Protein AF-A0A807ZNI8-F1 (afdb_monomer_lite)

Structure (mmCIF, N/CA/C/O backbone):
data_AF-A0A807ZNI8-F1
#
_entry.id   AF-A0A807ZNI8-F1
#
loop_
_atom_site.group_PDB
_atom_site.id
_atom_site.type_symbol
_atom_site.label_atom_id
_atom_site.label_alt_id
_atom_site.label_comp_id
_atom_site.label_asym_id
_atom_site.label_entity_id
_atom_site.label_seq_id
_atom_site.pdbx_PDB_ins_code
_atom_site.Cartn_x
_atom_site.Cartn_y
_atom_site.Cartn_z
_atom_site.occupancy
_atom_site.B_iso_or_equiv
_atom_site.auth_seq_id
_atom_site.auth_comp_id
_atom_site.auth_asym_id
_atom_site.auth_atom_id
_atom_site.pdbx_PDB_model_num
ATOM 1 N N . MET A 1 1 ? 25.637 6.328 -5.052 1.00 56.28 1 MET A N 1
ATOM 2 C CA . MET A 1 1 ? 24.476 5.482 -5.416 1.00 56.28 1 MET A CA 1
ATOM 3 C C . MET A 1 1 ? 23.559 6.308 -6.298 1.00 56.28 1 MET A C 1
ATOM 5 O O . MET A 1 1 ? 23.329 7.459 -5.959 1.00 56.28 1 MET A O 1
ATOM 9 N N . GLN A 1 2 ? 23.100 5.776 -7.432 1.00 65.06 2 GLN A N 1
ATOM 10 C CA . GLN A 1 2 ? 22.122 6.478 -8.270 1.00 65.06 2 GLN A CA 1
ATOM 11 C C . GLN A 1 2 ? 20.757 6.416 -7.574 1.00 65.06 2 GLN A C 1
ATOM 13 O O . GLN A 1 2 ? 20.263 5.319 -7.322 1.00 65.06 2 GLN A O 1
ATOM 18 N N . SER A 1 3 ? 20.177 7.565 -7.233 1.00 75.12 3 SER A N 1
ATOM 19 C CA . SER A 1 3 ? 18.791 7.666 -6.776 1.00 75.12 3 SER A CA 1
ATOM 20 C C . SER A 1 3 ? 17.875 7.827 -7.987 1.00 75.12 3 SER A C 1
ATOM 22 O O . SER A 1 3 ? 18.145 8.632 -8.878 1.00 75.12 3 SER A O 1
ATOM 24 N N . ARG A 1 4 ? 16.799 7.042 -8.044 1.00 86.81 4 ARG A N 1
ATOM 25 C CA . ARG A 1 4 ? 15.734 7.197 -9.043 1.00 86.81 4 ARG A CA 1
ATOM 26 C C . ARG A 1 4 ? 14.525 7.863 -8.406 1.00 86.81 4 ARG A C 1
ATOM 28 O O . ARG A 1 4 ? 14.245 7.650 -7.233 1.00 86.81 4 ARG A O 1
ATOM 35 N N . GLU A 1 5 ? 13.813 8.667 -9.181 1.00 93.06 5 GLU A N 1
ATOM 36 C CA . GLU A 1 5 ? 12.550 9.257 -8.744 1.00 93.06 5 GLU A CA 1
ATOM 37 C C . GLU A 1 5 ? 11.484 8.162 -8.589 1.00 93.06 5 GLU A C 1
ATOM 39 O O . GLU A 1 5 ? 11.301 7.332 -9.483 1.00 93.06 5 GLU A O 1
ATOM 44 N N . VAL A 1 6 ? 10.779 8.162 -7.455 1.00 95.00 6 VAL A N 1
ATOM 45 C CA . VAL A 1 6 ? 9.606 7.308 -7.236 1.00 95.00 6 VAL A CA 1
ATOM 46 C C . VAL A 1 6 ? 8.388 8.034 -7.783 1.00 95.00 6 VAL A C 1
ATOM 48 O O . VAL A 1 6 ? 8.121 9.175 -7.413 1.00 95.00 6 VAL A O 1
ATOM 51 N N . ARG A 1 7 ? 7.642 7.360 -8.657 1.00 96.38 7 ARG A N 1
ATOM 52 C CA . ARG A 1 7 ? 6.384 7.865 -9.208 1.00 96.38 7 ARG A CA 1
ATOM 53 C C . ARG A 1 7 ? 5.247 6.972 -8.760 1.00 96.38 7 ARG A C 1
ATOM 55 O O . ARG A 1 7 ? 5.312 5.756 -8.928 1.00 96.38 7 ARG A O 1
ATOM 62 N N . TRP A 1 8 ? 4.215 7.596 -8.214 1.00 96.94 8 TRP A N 1
ATOM 63 C CA . TRP A 1 8 ? 2.991 6.926 -7.812 1.00 96.94 8 TRP A CA 1
ATOM 64 C C . TRP A 1 8 ? 1.973 7.011 -8.941 1.00 96.94 8 TRP A C 1
ATOM 66 O O . TRP A 1 8 ? 1.814 8.056 -9.571 1.00 96.94 8 TRP A O 1
ATOM 76 N N . LEU A 1 9 ? 1.293 5.898 -9.202 1.00 97.88 9 LEU A N 1
ATOM 77 C CA . LEU A 1 9 ? 0.085 5.921 -10.017 1.00 97.88 9 LEU A CA 1
ATOM 78 C C . LEU A 1 9 ? -1.018 6.628 -9.228 1.00 97.88 9 LEU A C 1
ATOM 80 O O . LEU A 1 9 ? -1.067 6.491 -8.008 1.00 97.88 9 LEU A O 1
ATOM 84 N N . THR A 1 10 ? -1.930 7.314 -9.916 1.00 98.31 10 THR A N 1
ATOM 85 C CA . THR A 1 10 ? -3.100 7.935 -9.273 1.00 98.31 10 THR A CA 1
ATOM 86 C C . THR A 1 10 ? -3.880 6.919 -8.442 1.00 98.31 10 THR A C 1
ATOM 88 O O . THR A 1 10 ? -4.126 7.169 -7.270 1.00 98.31 10 THR A O 1
ATOM 91 N N . LEU A 1 11 ? -4.124 5.727 -8.999 1.00 98.19 11 LEU A N 1
ATOM 92 C CA . LEU A 1 11 ? -4.800 4.634 -8.294 1.00 98.19 11 LEU A CA 1
ATOM 93 C C . LEU A 1 11 ? -4.077 4.228 -6.999 1.00 98.19 1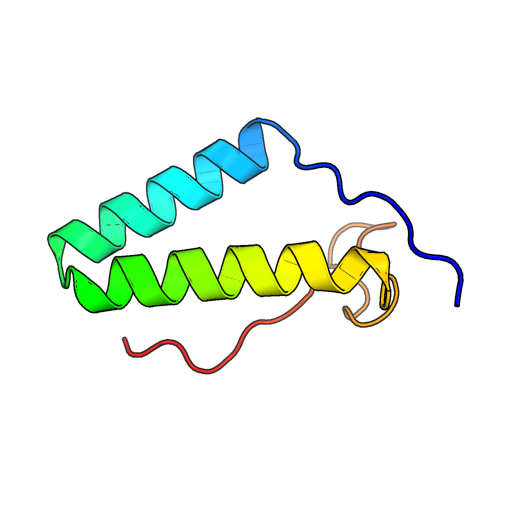1 LEU A C 1
ATOM 95 O O . LEU A 1 11 ? -4.712 3.965 -5.992 1.00 98.19 11 LEU A O 1
ATOM 99 N N . ALA A 1 12 ? -2.742 4.243 -6.986 1.00 97.62 12 ALA A N 1
ATOM 100 C CA . ALA A 1 12 ? -1.983 3.896 -5.785 1.00 97.62 12 ALA A CA 1
ATOM 101 C C . ALA A 1 12 ? -2.074 4.980 -4.692 1.00 97.62 12 ALA A C 1
ATOM 103 O O . ALA A 1 12 ? -1.913 4.677 -3.511 1.00 97.62 12 ALA A O 1
ATOM 104 N N . LEU A 1 13 ? -2.303 6.243 -5.071 1.00 97.88 13 LEU A N 1
ATOM 105 C CA . LEU A 1 13 ? -2.567 7.324 -4.117 1.00 97.88 13 LEU A CA 1
ATOM 106 C C . LEU A 1 13 ? -3.997 7.249 -3.568 1.00 97.88 13 LEU A C 1
ATOM 108 O O . LEU A 1 13 ? -4.195 7.522 -2.387 1.00 97.88 13 LEU A O 1
ATOM 112 N N . GLU A 1 14 ? -4.962 6.855 -4.401 1.00 98.44 14 GLU A N 1
ATOM 113 C CA . GLU A 1 14 ? -6.340 6.565 -3.983 1.00 98.44 14 GLU A CA 1
ATOM 114 C C . GLU A 1 14 ? -6.364 5.390 -2.995 1.00 98.44 14 GLU A C 1
ATOM 116 O O . GLU A 1 14 ? -6.876 5.544 -1.891 1.00 98.44 14 GLU A O 1
ATOM 121 N N . ASP A 1 15 ? -5.673 4.285 -3.302 1.00 98.06 15 ASP A N 1
ATOM 122 C CA . ASP A 1 15 ? -5.536 3.140 -2.392 1.00 98.06 15 ASP A CA 1
ATOM 123 C C . ASP A 1 15 ? -4.958 3.562 -1.026 1.00 98.06 15 ASP A C 1
ATOM 125 O O . ASP A 1 15 ? -5.453 3.161 0.028 1.00 98.06 15 ASP A O 1
ATOM 129 N N . LEU A 1 16 ? -3.909 4.396 -1.023 1.00 96.62 16 LEU A N 1
ATOM 130 C CA . LEU A 1 16 ? -3.307 4.914 0.210 1.00 96.62 16 LEU A CA 1
ATOM 131 C C . LEU A 1 16 ? -4.308 5.749 1.022 1.00 96.62 16 LEU A C 1
ATOM 133 O O . LEU A 1 16 ? -4.354 5.628 2.249 1.00 96.62 16 LEU A O 1
ATOM 137 N N . HIS A 1 17 ? -5.085 6.599 0.348 1.00 97.00 17 HIS A N 1
ATOM 138 C CA . HIS A 1 17 ? -6.107 7.429 0.977 1.00 97.00 17 HIS A CA 1
ATOM 139 C C . HIS A 1 17 ? -7.227 6.583 1.592 1.00 97.00 17 HIS A C 1
ATOM 141 O O . HIS A 1 17 ? -7.600 6.815 2.744 1.00 97.00 17 HIS A O 1
ATOM 147 N N . ASP A 1 18 ? -7.715 5.582 0.865 1.00 98.00 18 ASP A N 1
ATOM 148 C CA . ASP A 1 18 ? -8.805 4.714 1.304 1.00 98.00 18 ASP A CA 1
ATOM 149 C C . ASP A 1 18 ? -8.384 3.851 2.499 1.00 98.00 18 ASP A C 1
ATOM 151 O O . ASP A 1 18 ? -9.109 3.770 3.495 1.00 98.00 18 ASP A O 1
ATOM 155 N N . ILE A 1 19 ? -7.174 3.277 2.460 1.00 95.25 19 ILE A N 1
ATOM 156 C CA . ILE A 1 19 ? -6.598 2.524 3.586 1.00 95.25 19 ILE A CA 1
ATOM 157 C C . ILE A 1 19 ? -6.500 3.413 4.829 1.00 95.25 19 ILE A C 1
ATOM 159 O O . ILE A 1 19 ? -6.917 3.007 5.916 1.00 95.25 19 ILE A O 1
ATOM 163 N N . ALA A 1 20 ? -5.950 4.622 4.684 1.00 94.69 20 ALA A N 1
ATOM 164 C CA . ALA A 1 20 ? -5.793 5.545 5.802 1.00 94.69 20 ALA A CA 1
ATOM 165 C C . ALA A 1 20 ? -7.153 5.951 6.387 1.00 94.69 20 ALA A C 1
ATOM 167 O O . ALA A 1 20 ? -7.327 5.914 7.603 1.00 94.69 20 ALA A O 1
ATOM 168 N N . THR A 1 21 ? -8.121 6.282 5.532 1.00 96.62 21 THR A N 1
ATOM 169 C CA . THR A 1 21 ? -9.473 6.688 5.936 1.00 96.62 21 THR A CA 1
ATOM 170 C C . THR A 1 21 ? -10.180 5.570 6.696 1.00 96.62 21 THR A C 1
ATOM 172 O O . THR A 1 21 ? -10.646 5.794 7.811 1.00 96.62 21 THR A O 1
ATOM 175 N N . TYR A 1 22 ? -10.160 4.345 6.163 1.00 96.00 22 TYR A N 1
ATOM 176 C CA . TYR A 1 22 ? -10.754 3.178 6.818 1.00 96.00 22 TYR A CA 1
ATOM 177 C C . TYR A 1 22 ? -10.171 2.910 8.213 1.00 96.00 22 TYR A C 1
ATOM 179 O O . TYR A 1 22 ? -10.882 2.515 9.138 1.00 96.00 22 TYR A O 1
ATOM 187 N N . LEU A 1 23 ? -8.862 3.104 8.379 1.00 94.00 23 LEU A N 1
ATOM 188 C CA . LEU A 1 23 ? -8.201 2.890 9.661 1.00 94.00 23 LEU A CA 1
ATOM 189 C C . LEU A 1 23 ? -8.481 4.020 10.651 1.00 94.00 23 LEU A C 1
ATOM 191 O O . LEU A 1 23 ? -8.728 3.731 11.817 1.00 94.00 23 LEU A O 1
ATOM 195 N N . VAL A 1 24 ? -8.503 5.278 10.196 1.00 94.62 24 VAL A N 1
ATOM 196 C CA . VAL A 1 24 ? -8.816 6.444 11.041 1.00 94.62 24 VAL A CA 1
ATOM 197 C C . VAL A 1 24 ? -10.207 6.337 11.668 1.00 94.62 24 VAL A C 1
ATOM 199 O O . VAL A 1 24 ? -10.387 6.765 12.806 1.00 94.62 24 VAL A O 1
ATOM 202 N N . GLU A 1 25 ? -11.174 5.724 10.978 1.00 95.12 25 GLU A N 1
ATOM 203 C CA . GLU A 1 25 ? -12.504 5.443 11.541 1.00 95.12 25 GLU A CA 1
ATOM 204 C C . GLU A 1 25 ? -12.464 4.528 12.778 1.00 95.12 25 GLU A C 1
ATOM 206 O O . GLU A 1 25 ? -13.398 4.534 13.580 1.00 95.12 25 GLU A O 1
ATOM 211 N N . LYS A 1 26 ? -11.401 3.731 12.941 1.00 93.00 26 LYS A N 1
ATOM 212 C CA . LYS A 1 26 ? -11.233 2.773 14.044 1.00 93.00 26 LYS A CA 1
ATOM 213 C C . LYS A 1 26 ? -10.253 3.277 15.095 1.00 93.00 26 LYS A C 1
ATOM 215 O O . LYS A 1 26 ? -10.542 3.213 16.286 1.00 93.00 26 LYS A O 1
ATOM 220 N N . ASP A 1 27 ? -9.101 3.752 14.640 1.00 93.94 27 ASP A N 1
ATOM 221 C CA . ASP A 1 27 ? -8.026 4.308 15.448 1.00 93.94 27 ASP A CA 1
ATOM 222 C C . ASP A 1 27 ? -7.260 5.345 14.612 1.00 93.94 27 ASP A C 1
ATOM 224 O O . ASP A 1 27 ? -6.599 5.039 13.612 1.00 93.94 27 ASP A O 1
ATOM 228 N N . LEU A 1 28 ? -7.348 6.601 15.053 1.00 93.50 28 LEU A N 1
ATOM 229 C CA . LEU A 1 28 ? -6.696 7.738 14.415 1.00 93.50 28 LEU A CA 1
ATOM 230 C C . LEU A 1 28 ? -5.176 7.551 14.293 1.00 93.50 28 LEU A C 1
ATOM 232 O O . LEU A 1 28 ? -4.592 7.927 13.274 1.00 93.50 28 LEU A O 1
ATOM 236 N N . GLU A 1 29 ? -4.527 7.002 15.319 1.00 93.00 29 GLU A N 1
ATOM 237 C CA . GLU A 1 29 ? -3.079 6.811 15.318 1.00 93.00 29 GLU A CA 1
ATOM 238 C C . GLU A 1 29 ? -2.678 5.639 14.425 1.00 93.00 29 GLU A C 1
ATOM 240 O O . GLU A 1 29 ? -1.702 5.761 13.680 1.00 93.00 29 GLU A O 1
ATOM 245 N N . ALA A 1 30 ? -3.466 4.561 14.396 1.00 91.06 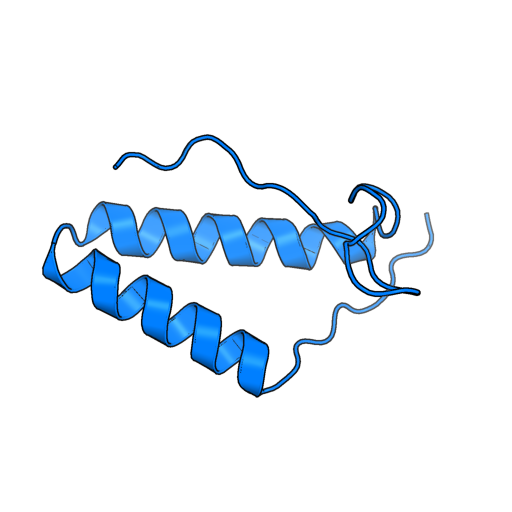30 ALA A N 1
ATOM 246 C CA . ALA A 1 30 ? -3.233 3.450 13.474 1.00 91.06 30 ALA A CA 1
ATOM 247 C C . ALA A 1 30 ? -3.264 3.915 12.008 1.00 91.06 30 ALA A C 1
ATOM 249 O O . ALA A 1 30 ? -2.349 3.611 11.240 1.00 91.06 30 ALA A O 1
ATOM 250 N N . GLY A 1 31 ? -4.264 4.717 11.623 1.00 93.44 31 GLY A N 1
ATOM 251 C CA . GLY A 1 31 ? -4.365 5.249 10.261 1.00 93.44 31 GLY A CA 1
ATOM 252 C C . GLY A 1 31 ? -3.169 6.120 9.862 1.00 93.44 31 GLY A C 1
ATOM 253 O O . GLY A 1 31 ? -2.600 5.939 8.781 1.00 93.44 31 GLY A O 1
ATOM 254 N N . LYS A 1 32 ? -2.716 7.009 10.757 1.00 93.25 32 LYS A N 1
ATOM 255 C CA . LYS A 1 32 ? -1.516 7.835 10.528 1.00 93.25 32 LYS A CA 1
ATOM 256 C C . LYS A 1 32 ? -0.250 6.989 10.398 1.00 93.25 32 LYS A C 1
ATOM 258 O O . LYS A 1 32 ? 0.541 7.212 9.481 1.00 93.25 32 LYS A O 1
ATOM 263 N N . GLN A 1 33 ? -0.050 6.030 11.303 1.00 93.25 33 GLN A N 1
ATOM 264 C CA . GLN A 1 33 ? 1.135 5.169 11.305 1.00 93.25 33 GLN A CA 1
ATOM 265 C C . GLN A 1 33 ? 1.214 4.326 10.031 1.00 93.25 33 GLN A C 1
ATOM 267 O O . GLN A 1 33 ? 2.273 4.256 9.402 1.00 93.25 33 GLN A O 1
ATOM 272 N N . VAL A 1 34 ? 0.090 3.744 9.606 1.00 93.75 34 VAL A N 1
ATOM 273 C CA . VAL A 1 34 ? 0.019 2.925 8.391 1.00 93.75 34 VAL A CA 1
ATOM 274 C C . VAL A 1 34 ? 0.313 3.761 7.146 1.00 93.75 34 VAL A C 1
ATOM 276 O O . VAL A 1 34 ? 1.169 3.376 6.345 1.00 93.75 34 VAL A O 1
ATOM 279 N N . ALA A 1 35 ? -0.312 4.935 7.011 1.00 94.38 35 ALA A N 1
ATOM 280 C CA . ALA A 1 35 ? -0.071 5.831 5.881 1.00 94.38 35 ALA A CA 1
ATOM 281 C C . ALA A 1 35 ? 1.401 6.271 5.797 1.00 94.38 35 ALA A C 1
ATOM 283 O O . ALA A 1 35 ? 2.019 6.213 4.730 1.00 94.38 35 ALA A O 1
ATOM 284 N N . GLN A 1 36 ? 1.998 6.647 6.932 1.00 95.00 36 GLN A N 1
ATOM 285 C CA . GLN A 1 36 ? 3.399 7.060 6.992 1.00 95.00 36 GLN A CA 1
ATOM 286 C C . GLN A 1 36 ? 4.359 5.909 6.656 1.00 95.00 36 GLN A C 1
ATOM 288 O O . GLN A 1 36 ? 5.357 6.116 5.959 1.00 95.00 36 GLN A O 1
ATOM 293 N N . CYS A 1 37 ? 4.063 4.696 7.128 1.00 95.31 37 CYS A N 1
ATOM 294 C CA . CYS A 1 37 ? 4.847 3.502 6.830 1.00 95.31 37 CYS A CA 1
ATOM 295 C C . CYS A 1 37 ? 4.824 3.179 5.327 1.00 95.31 37 CYS A C 1
ATOM 297 O O . CYS A 1 37 ? 5.889 3.024 4.724 1.00 95.31 37 CYS A O 1
ATOM 299 N N . LEU A 1 38 ? 3.640 3.170 4.700 1.00 95.31 38 LEU A N 1
ATOM 300 C CA . LEU A 1 38 ? 3.475 2.957 3.255 1.00 95.31 38 LEU A CA 1
ATOM 301 C C . LEU A 1 38 ? 4.222 4.011 2.431 1.00 95.31 38 LEU A C 1
ATOM 303 O O . LEU A 1 38 ? 4.955 3.668 1.498 1.00 95.31 38 LEU A O 1
ATOM 307 N N . TRP A 1 39 ? 4.098 5.284 2.810 1.00 96.31 39 TRP A N 1
ATOM 308 C CA . TRP A 1 39 ? 4.801 6.377 2.147 1.00 96.31 39 TRP A CA 1
ATOM 309 C C . TRP A 1 39 ? 6.322 6.196 2.212 1.00 96.31 39 TRP A C 1
ATOM 311 O O . TRP A 1 39 ? 6.998 6.158 1.181 1.00 96.31 39 TRP A O 1
ATOM 321 N N . ASN A 1 40 ? 6.874 6.001 3.413 1.00 95.44 40 ASN A N 1
ATOM 322 C CA . ASN A 1 40 ? 8.315 5.820 3.615 1.00 95.44 40 ASN A CA 1
ATOM 323 C C . ASN A 1 40 ? 8.846 4.586 2.877 1.00 95.44 40 ASN A C 1
ATOM 325 O O . ASN A 1 40 ? 9.925 4.613 2.274 1.00 95.44 40 ASN A O 1
ATOM 329 N N . ALA A 1 41 ? 8.069 3.505 2.892 1.00 95.12 41 ALA A N 1
ATOM 330 C CA . ALA A 1 41 ? 8.379 2.286 2.177 1.00 95.12 41 ALA A CA 1
ATOM 331 C C . ALA A 1 41 ? 8.494 2.517 0.666 1.00 95.12 41 ALA A C 1
ATOM 333 O O . ALA A 1 41 ? 9.484 2.075 0.074 1.00 95.12 41 ALA A O 1
ATOM 334 N N . GLY A 1 42 ? 7.543 3.232 0.063 1.00 95.25 42 GLY A N 1
ATOM 335 C CA . GLY A 1 42 ? 7.591 3.606 -1.349 1.00 95.25 42 GLY A CA 1
ATOM 336 C C . GLY A 1 42 ? 8.785 4.504 -1.664 1.00 95.25 42 GLY A C 1
ATOM 337 O O . GLY A 1 42 ? 9.563 4.192 -2.563 1.00 95.25 42 GLY A O 1
ATOM 338 N N . GLN A 1 43 ? 9.019 5.546 -0.860 1.00 95.06 43 GLN A N 1
ATOM 339 C CA . GLN A 1 43 ? 10.133 6.480 -1.070 1.00 95.06 43 GLN A CA 1
ATOM 340 C C . GLN A 1 43 ? 11.506 5.796 -1.020 1.00 95.06 43 GLN A C 1
ATOM 342 O O . GLN A 1 43 ? 12.398 6.133 -1.798 1.00 95.06 43 GLN A O 1
ATOM 347 N N . SER A 1 44 ? 11.683 4.780 -0.173 1.00 94.06 44 SER A N 1
ATOM 348 C CA . SER A 1 44 ? 12.941 4.019 -0.118 1.00 94.06 44 SER A CA 1
ATOM 349 C C . SER A 1 44 ? 13.286 3.276 -1.423 1.00 94.06 44 SER A C 1
ATOM 351 O O . SER A 1 44 ? 14.445 2.920 -1.644 1.00 94.06 44 SER A O 1
ATOM 353 N N . LEU A 1 45 ? 12.315 3.044 -2.318 1.00 94.69 45 LEU A N 1
ATOM 354 C CA . LEU A 1 45 ? 12.566 2.398 -3.613 1.00 94.69 45 LEU A CA 1
ATOM 355 C C . LEU A 1 45 ? 13.429 3.264 -4.537 1.00 94.69 45 LEU A C 1
ATOM 357 O O . LEU A 1 45 ? 14.065 2.725 -5.444 1.00 94.69 45 LEU A O 1
ATOM 361 N N . ALA A 1 46 ? 13.522 4.570 -4.262 1.00 94.50 46 ALA A N 1
ATOM 362 C CA . ALA A 1 46 ? 14.439 5.480 -4.938 1.00 94.50 46 ALA A CA 1
ATOM 363 C C . ALA A 1 46 ? 15.895 4.997 -4.874 1.00 94.50 46 ALA A C 1
ATOM 365 O O . ALA A 1 46 ? 16.640 5.137 -5.846 1.00 94.50 46 ALA A O 1
ATOM 366 N N . SER A 1 47 ? 16.303 4.423 -3.737 1.00 93.88 47 SER A N 1
ATOM 367 C CA . SER A 1 47 ? 17.661 3.923 -3.497 1.00 93.88 47 SER A CA 1
ATOM 368 C C . SER A 1 47 ? 17.758 2.395 -3.530 1.00 93.88 47 SER A C 1
ATOM 370 O O . SER A 1 47 ? 18.823 1.864 -3.842 1.00 93.88 47 SER A O 1
ATOM 372 N N . LEU A 1 48 ? 16.662 1.683 -3.247 1.00 92.38 48 LEU A N 1
ATOM 373 C CA . LEU A 1 48 ? 16.625 0.224 -3.093 1.00 92.38 48 LEU A CA 1
ATOM 374 C C . LEU A 1 48 ? 15.538 -0.430 -3.965 1.00 92.38 48 LEU A C 1
ATOM 376 O O . LEU A 1 48 ? 14.720 -1.220 -3.491 1.00 92.38 48 LEU A O 1
ATOM 380 N N . SER A 1 49 ? 15.541 -0.118 -5.262 1.00 91.06 49 SER A N 1
ATOM 381 C CA . SER A 1 49 ? 14.505 -0.552 -6.220 1.00 91.06 49 SER A CA 1
ATOM 382 C C . SER A 1 49 ? 14.258 -2.072 -6.300 1.00 91.06 49 SER A C 1
ATOM 384 O O . SER A 1 49 ? 13.160 -2.496 -6.655 1.00 91.06 49 SER A O 1
ATOM 386 N N . SER A 1 50 ? 15.236 -2.913 -5.944 1.00 91.31 50 SER A N 1
ATOM 387 C CA . SER A 1 50 ? 15.134 -4.379 -6.014 1.00 91.31 50 SER A CA 1
ATOM 388 C C . SER A 1 50 ? 14.779 -5.066 -4.689 1.00 91.31 50 SER A C 1
ATOM 390 O O . SER A 1 50 ? 14.748 -6.295 -4.650 1.00 91.31 50 SER A O 1
ATOM 392 N N . ARG A 1 51 ? 14.507 -4.319 -3.607 1.00 92.75 51 ARG A N 1
ATOM 393 C CA . ARG A 1 51 ? 14.313 -4.899 -2.260 1.00 92.75 51 ARG A CA 1
ATOM 394 C C . ARG A 1 51 ? 13.005 -5.674 -2.070 1.00 92.75 51 ARG A C 1
ATOM 396 O O . ARG A 1 51 ? 12.894 -6.452 -1.132 1.00 92.75 51 ARG A O 1
ATOM 403 N N . GLY A 1 52 ? 12.016 -5.458 -2.937 1.00 93.31 52 GLY A N 1
ATOM 404 C CA . GLY A 1 52 ? 10.808 -6.286 -2.967 1.00 93.31 52 GLY A CA 1
ATOM 405 C C . GLY A 1 52 ? 11.109 -7.689 -3.497 1.00 93.31 52 GLY A C 1
ATOM 406 O O . GLY A 1 52 ? 12.065 -7.871 -4.251 1.00 93.31 52 GLY A O 1
ATOM 407 N N . ARG A 1 53 ? 10.289 -8.680 -3.155 1.00 95.25 53 ARG A N 1
ATOM 408 C CA . ARG A 1 53 ? 10.335 -10.017 -3.770 1.00 95.25 53 ARG A CA 1
ATOM 409 C C . ARG A 1 53 ? 9.698 -9.994 -5.163 1.00 95.25 53 ARG A C 1
ATOM 411 O O . ARG A 1 53 ? 9.038 -9.021 -5.521 1.00 95.25 53 ARG A O 1
ATOM 418 N N . ALA A 1 54 ? 9.884 -11.053 -5.950 1.00 96.25 54 ALA A N 1
ATOM 419 C CA . ALA A 1 54 ? 9.148 -11.213 -7.205 1.00 96.25 54 ALA A CA 1
ATOM 420 C C . ALA A 1 54 ? 7.635 -11.181 -6.931 1.00 96.25 54 ALA A C 1
ATOM 422 O O . ALA A 1 54 ? 7.164 -11.841 -6.002 1.00 96.25 54 ALA A O 1
ATOM 423 N N 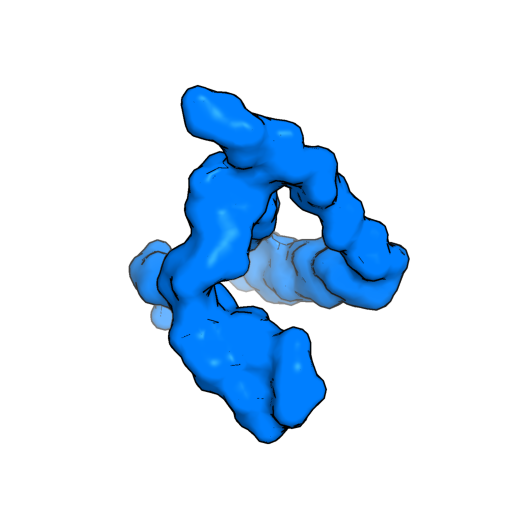. GLY A 1 55 ? 6.904 -10.360 -7.687 1.00 95.31 55 GLY A N 1
ATOM 424 C CA . GLY A 1 55 ? 5.464 -10.217 -7.526 1.00 95.31 55 GLY A CA 1
ATOM 425 C C . GLY A 1 55 ? 4.685 -11.342 -8.197 1.00 95.31 55 GLY A C 1
ATOM 426 O O . GLY A 1 55 ? 5.207 -12.061 -9.049 1.00 95.31 55 GLY A O 1
ATOM 427 N N . ARG A 1 56 ? 3.408 -11.480 -7.822 1.00 95.50 56 ARG A N 1
ATOM 428 C CA . ARG A 1 56 ? 2.483 -12.439 -8.452 1.00 95.50 56 ARG A CA 1
ATOM 429 C C . ARG A 1 56 ? 2.197 -12.133 -9.924 1.00 95.50 56 ARG A C 1
ATOM 431 O O . ARG A 1 56 ? 1.904 -13.044 -10.690 1.00 95.50 56 ARG A O 1
ATOM 438 N N . VAL A 1 57 ? 2.280 -10.863 -10.316 1.00 95.50 57 VAL A N 1
ATOM 439 C CA . VAL A 1 57 ? 2.137 -10.429 -11.710 1.00 95.50 57 VAL A CA 1
ATOM 440 C C . VAL A 1 57 ? 3.517 -10.395 -12.359 1.00 95.50 57 VAL A C 1
ATOM 442 O O . VAL A 1 57 ? 4.457 -9.820 -11.810 1.00 95.50 57 VAL A O 1
ATOM 445 N N . ALA A 1 58 ? 3.647 -11.002 -13.539 1.00 96.12 58 ALA A N 1
ATOM 446 C CA . ALA A 1 58 ? 4.908 -11.014 -14.270 1.00 96.12 58 ALA A CA 1
ATOM 447 C C . ALA A 1 58 ? 5.425 -9.581 -14.498 1.00 96.12 58 ALA A C 1
ATOM 449 O O . ALA A 1 58 ? 4.690 -8.703 -14.943 1.00 96.12 58 ALA A O 1
ATOM 450 N N . GLY A 1 59 ? 6.699 -9.349 -14.174 1.00 94.31 59 GLY A N 1
ATOM 451 C CA . GLY A 1 59 ? 7.336 -8.035 -14.299 1.00 94.31 59 GLY A CA 1
ATOM 452 C C . GLY A 1 59 ? 7.138 -7.092 -13.107 1.00 94.31 59 GLY A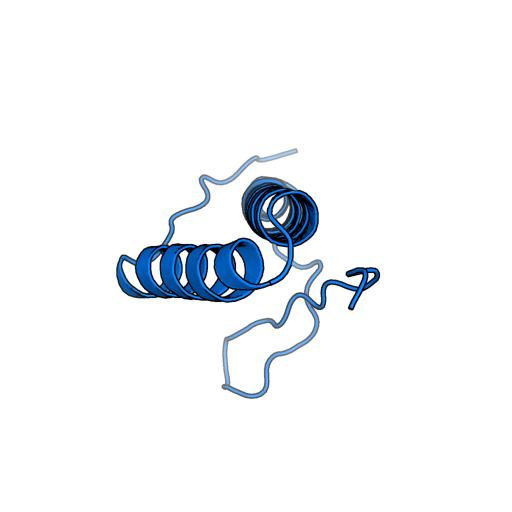 C 1
ATOM 453 O O . GLY A 1 59 ? 7.705 -6.002 -13.122 1.00 94.31 59 GLY A O 1
ATOM 454 N N . THR A 1 60 ? 6.407 -7.489 -12.059 1.00 95.69 60 THR A N 1
ATOM 455 C CA . THR A 1 60 ? 6.244 -6.673 -10.844 1.00 95.69 60 THR A CA 1
ATOM 456 C C . THR A 1 60 ? 7.084 -7.188 -9.674 1.00 95.69 60 THR A C 1
ATOM 458 O O . THR A 1 60 ? 7.607 -8.309 -9.677 1.00 95.69 60 THR A O 1
ATOM 461 N N . ARG A 1 61 ? 7.243 -6.342 -8.650 1.00 96.06 61 ARG A N 1
ATOM 462 C CA . ARG A 1 61 ? 7.828 -6.716 -7.358 1.00 96.06 61 ARG A CA 1
ATOM 463 C C . ARG A 1 61 ? 6.847 -6.389 -6.243 1.00 96.06 61 ARG A C 1
ATOM 465 O O . ARG A 1 61 ? 6.184 -5.360 -6.291 1.00 96.06 61 ARG A O 1
ATOM 472 N N . GLU A 1 62 ? 6.800 -7.245 -5.232 1.00 96.31 62 GLU A N 1
ATOM 473 C CA . GLU A 1 62 ? 6.009 -7.035 -4.022 1.00 96.31 62 GLU A CA 1
ATOM 474 C C . GLU A 1 62 ? 6.933 -6.644 -2.875 1.00 96.31 62 GLU A C 1
ATOM 476 O O . GLU A 1 62 ? 7.877 -7.364 -2.539 1.00 96.31 62 GLU A O 1
ATOM 481 N N . LEU A 1 63 ? 6.653 -5.506 -2.255 1.00 95.38 63 LEU A N 1
ATOM 482 C CA . LEU A 1 63 ? 7.324 -5.079 -1.044 1.00 95.38 63 LEU A CA 1
ATOM 483 C C . LEU A 1 63 ? 6.383 -5.310 0.139 1.00 95.38 63 LEU A C 1
ATOM 485 O O . LEU A 1 63 ? 5.383 -4.616 0.280 1.00 95.38 63 LEU A O 1
ATOM 489 N N . VAL A 1 64 ? 6.703 -6.300 0.969 1.00 92.81 64 VAL A N 1
ATOM 490 C CA . VAL A 1 64 ? 5.901 -6.632 2.150 1.00 92.81 64 VAL A CA 1
ATOM 491 C C . VAL A 1 64 ? 6.267 -5.679 3.282 1.00 92.81 64 VAL A C 1
ATOM 493 O O . VAL A 1 64 ? 7.447 -5.533 3.601 1.00 92.81 64 VAL A O 1
ATOM 496 N N . LEU A 1 65 ? 5.257 -5.047 3.876 1.00 90.75 65 LEU A N 1
ATOM 497 C CA . LEU A 1 65 ? 5.386 -4.274 5.106 1.00 90.75 65 LEU A CA 1
ATOM 498 C C . LEU A 1 65 ? 4.803 -5.097 6.247 1.00 90.75 65 LEU A C 1
ATOM 500 O O . LEU A 1 65 ? 3.674 -5.579 6.155 1.00 90.75 65 LEU A O 1
ATOM 504 N N . THR A 1 66 ? 5.616 -5.306 7.272 1.00 80.69 66 THR A N 1
ATOM 505 C CA . THR A 1 66 ? 5.245 -5.980 8.514 1.00 80.69 66 THR A CA 1
ATOM 506 C C . THR A 1 66 ? 5.073 -4.932 9.611 1.00 80.69 66 THR A C 1
ATOM 508 O O . THR A 1 66 ? 5.474 -3.785 9.427 1.00 80.69 66 THR A O 1
ATOM 511 N N . ASP A 1 67 ? 4.488 -5.326 10.741 1.00 73.44 67 ASP A N 1
ATOM 512 C CA . ASP A 1 67 ? 4.417 -4.505 11.962 1.00 73.44 67 ASP A CA 1
ATOM 513 C C . ASP A 1 67 ? 3.395 -3.366 11.932 1.00 73.44 67 ASP A C 1
ATOM 515 O O . ASP A 1 67 ? 3.658 -2.242 12.358 1.00 73.44 67 ASP A O 1
ATOM 519 N N . PHE A 1 68 ? 2.188 -3.671 11.468 1.00 80.25 68 PHE A N 1
ATOM 520 C CA . PHE A 1 68 ? 1.057 -2.787 11.694 1.00 80.25 68 PHE A CA 1
ATOM 521 C C . PHE A 1 68 ? 0.269 -3.219 12.943 1.00 80.25 68 PHE A C 1
ATOM 523 O O . PHE A 1 68 ? 0.018 -4.416 13.105 1.00 80.25 68 PHE A O 1
ATOM 530 N N . PRO A 1 69 ? -0.108 -2.280 13.831 1.00 63.81 69 PRO A N 1
ATOM 531 C CA . PRO A 1 69 ? -0.825 -2.586 15.062 1.00 63.81 69 PRO A CA 1
ATOM 532 C C . PRO A 1 69 ? -2.324 -2.716 14.774 1.00 63.81 69 PRO A C 1
ATOM 534 O O . PRO A 1 69 ? -3.073 -1.749 14.899 1.00 63.81 69 PRO A O 1
ATOM 537 N N . TYR A 1 70 ? -2.763 -3.896 14.349 1.00 64.50 70 TYR A N 1
ATOM 538 C CA . TYR A 1 70 ? -4.184 -4.232 14.254 1.00 64.50 70 TYR A CA 1
ATOM 539 C C . TYR A 1 70 ? -4.444 -5.713 14.509 1.00 64.50 70 TYR A C 1
ATOM 541 O O . TYR A 1 70 ? -3.619 -6.550 14.077 1.00 64.50 70 TYR A O 1
#

Sequence (70 aa):
MQSREVRWLTLALEDLHDIATYLVEKDLEAGKQVAQCLWNAGQSLASLSSRGRAGRVAGTRELVLTDFPY

Foldseek 3Di:
DQFDDQD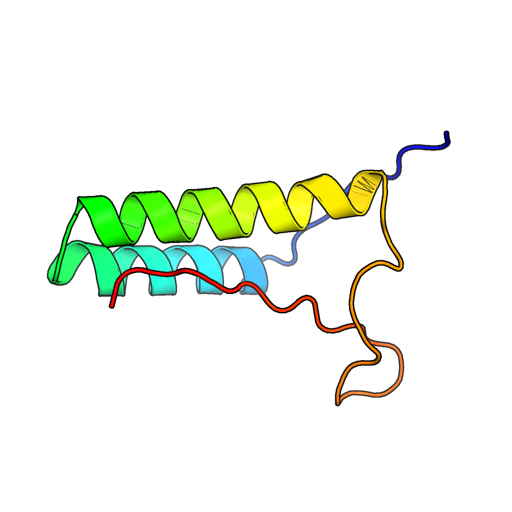DDPVRVVVLVVQLVVVCVPPVVLSVVSSVQVVVQRNCCRPVVPPFPCDPDPPDGHDDDDDRDD

Radius of gyration: 13.37 Å; chains: 1; bounding box: 37×22×30 Å

Secondary structure (DSSP, 8-state):
-PPPPP---HHHHHHHHHHHHHHHTT-HHHHHHHHHHHHHHHHGGGT-TT-SEEPSSTT-EE--------

pLDDT: mean 92.0, std 8.64, range [56.28, 98.4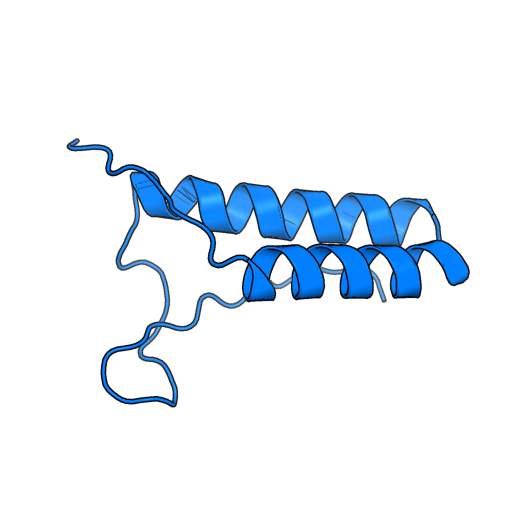4]